Protein AF-A0A6H2GYX1-F1 (afdb_monomer)

Solvent-accessible surface area (backbone atoms only — not comparable to full-atom values): 6080 Å² total; per-residue (Å²): 117,70,67,64,54,52,54,49,53,52,50,51,33,50,52,47,34,51,54,31,48,52,52,46,51,53,51,51,51,53,51,51,52,51,50,45,65,72,70,50,82,71,89,52,99,68,73,73,67,76,79,88,74,49,74,66,54,52,50,51,53,51,53,53,50,50,52,47,52,52,50,31,52,52,27,50,50,51,34,53,50,55,56,55,54,53,62,56,55,58,59,57,56,58,58,56,60,65,58,66,76,73,73,83,130

Secondary structure (DSSP, 8-state):
-HHHHHHHHHHHHHHHHHHHHHHHHHHHHHHHHHHHHHHS---SSS---S----HHHHHHHHHHHHHHHHHHHHHHHHHHHHHHHHHHHHHHHHHHHHHHTTS--

Sequence (105 aa):
MRAAMRRNKRFWSSAYLIGSSSLLFFLILAFIDMWIEYNVPKTGPIGNGSPEVTAMDWMLILSRSLVVIVNFLVSLWLYTKTVREESRDDSGTHLIDSSEDGKSH

Nearest PDB structures (foldseek):
  7rro-assembly1_F4  TM=4.200E-01  e=1.026E+00  Bos taurus
  7rro-assembly1_C5  TM=4.692E-01  e=2.312E+00  Bos taurus
  8to0-assembly1_BM  TM=4.200E-01  e=2.312E+00  Mus musculus

Mean predicted aligned error: 12.6 Å

Radius of gyration: 25.09 Å; Cα contacts (8 Å, |Δi|>4): 31; chains: 1; bounding box: 54×36×73 Å

Structure (mmCIF, N/CA/C/O backbone):
data_AF-A0A6H2GYX1-F1
#
_entry.id   AF-A0A6H2GYX1-F1
#
loop_
_atom_site.group_PDB
_atom_site.id
_atom_site.type_symbol
_atom_site.label_atom_id
_atom_site.label_alt_id
_atom_site.label_comp_id
_atom_site.label_asym_id
_atom_site.label_entity_id
_atom_site.label_seq_id
_atom_site.pdbx_PDB_ins_code
_atom_site.Cartn_x
_atom_site.Cartn_y
_atom_site.Cartn_z
_atom_site.occupancy
_atom_site.B_iso_or_equiv
_atom_site.auth_seq_id
_atom_site.auth_comp_id
_atom_site.auth_asym_id
_atom_site.auth_atom_id
_atom_site.pdbx_PDB_model_num
ATOM 1 N N . MET A 1 1 ? -16.854 -4.140 32.137 1.00 50.09 1 MET A N 1
ATOM 2 C CA . MET A 1 1 ? -16.813 -4.739 30.775 1.00 50.09 1 MET A CA 1
ATOM 3 C C . MET A 1 1 ? -16.504 -3.753 29.635 1.00 50.09 1 MET A C 1
ATOM 5 O O . MET A 1 1 ? -15.753 -4.131 28.745 1.00 50.09 1 MET A O 1
ATOM 9 N N . ARG A 1 2 ? -16.999 -2.500 29.631 1.00 53.81 2 ARG A N 1
ATOM 10 C CA . ARG A 1 2 ? -16.789 -1.544 28.511 1.00 53.81 2 ARG A CA 1
ATOM 11 C C . ARG A 1 2 ? -15.322 -1.126 28.268 1.00 53.81 2 ARG A C 1
ATOM 13 O O . ARG A 1 2 ? -14.919 -0.984 27.119 1.00 53.81 2 ARG A O 1
ATOM 20 N N . ALA A 1 3 ? -14.501 -1.001 29.316 1.00 57.44 3 ALA A N 1
ATOM 21 C CA . ALA A 1 3 ? -13.085 -0.618 29.190 1.00 57.44 3 ALA A CA 1
ATOM 22 C C . ALA A 1 3 ? -12.211 -1.678 28.483 1.00 57.44 3 ALA A C 1
ATOM 24 O O . ALA A 1 3 ? -11.393 -1.332 27.634 1.00 57.44 3 ALA A O 1
ATOM 25 N N . ALA A 1 4 ? -12.431 -2.970 28.761 1.00 58.97 4 ALA A N 1
ATOM 26 C CA . ALA A 1 4 ? -11.709 -4.065 28.102 1.00 58.97 4 ALA A CA 1
ATOM 27 C C . ALA A 1 4 ? -12.034 -4.144 26.599 1.00 58.97 4 ALA A C 1
ATOM 29 O O . ALA A 1 4 ? -11.147 -4.353 25.776 1.00 58.97 4 ALA A O 1
ATOM 30 N N . MET A 1 5 ? -13.295 -3.893 26.231 1.00 59.72 5 MET A N 1
ATOM 31 C CA . MET A 1 5 ? -13.732 -3.881 24.834 1.00 59.72 5 MET A CA 1
ATOM 32 C C . MET A 1 5 ? -13.168 -2.677 24.056 1.00 59.72 5 MET A C 1
ATOM 34 O O . MET A 1 5 ? -12.806 -2.834 22.892 1.00 59.72 5 MET A O 1
ATOM 38 N N . ARG A 1 6 ? -13.018 -1.503 24.695 1.00 61.66 6 ARG A N 1
ATOM 39 C CA . ARG A 1 6 ? -12.360 -0.319 24.100 1.00 61.66 6 ARG A CA 1
ATOM 40 C C . ARG A 1 6 ? -10.861 -0.541 23.863 1.00 61.66 6 ARG A C 1
ATOM 42 O O . ARG A 1 6 ? -10.386 -0.314 22.753 1.00 61.66 6 ARG A O 1
ATOM 49 N N . ARG A 1 7 ? -10.140 -1.091 24.851 1.00 64.31 7 ARG A N 1
ATOM 50 C CA . ARG A 1 7 ? -8.715 -1.456 24.707 1.00 64.31 7 ARG A CA 1
ATOM 51 C C . ARG A 1 7 ? -8.485 -2.465 23.581 1.00 64.31 7 ARG A C 1
ATOM 53 O O . ARG A 1 7 ? -7.554 -2.298 22.799 1.00 64.31 7 ARG A O 1
ATOM 60 N N . ASN A 1 8 ? -9.361 -3.464 23.465 1.00 74.19 8 ASN A N 1
ATOM 61 C CA . ASN A 1 8 ? -9.288 -4.459 22.399 1.00 74.19 8 ASN A CA 1
ATOM 62 C C . ASN A 1 8 ? -9.514 -3.808 21.019 1.00 74.19 8 ASN A C 1
ATOM 64 O O . ASN A 1 8 ? -8.698 -3.982 20.122 1.00 74.19 8 ASN A O 1
ATOM 68 N N . LYS A 1 9 ? -10.551 -2.971 20.857 1.00 74.19 9 LYS A N 1
ATOM 69 C CA . LYS A 1 9 ? -10.825 -2.259 19.590 1.00 74.19 9 LYS A CA 1
ATOM 70 C C . LYS A 1 9 ? -9.654 -1.387 19.118 1.00 74.19 9 LYS A C 1
ATOM 72 O O . LYS A 1 9 ? -9.343 -1.404 17.930 1.00 74.19 9 LYS A O 1
ATOM 77 N N . ARG A 1 10 ? -8.988 -0.669 20.029 1.00 73.44 10 ARG A N 1
ATOM 78 C CA . ARG A 1 10 ? -7.822 0.172 19.704 1.00 73.44 10 ARG A CA 1
ATOM 79 C C . ARG A 1 10 ? -6.597 -0.654 19.321 1.00 73.44 10 ARG A C 1
ATOM 81 O O . ARG A 1 10 ? -5.899 -0.315 18.371 1.00 73.44 10 ARG A O 1
ATOM 88 N N . PHE A 1 11 ? -6.359 -1.756 20.031 1.00 81.88 11 PHE A N 1
ATOM 89 C CA . PHE A 1 11 ? -5.288 -2.686 19.687 1.00 81.88 11 PHE A CA 1
ATOM 90 C C . PHE A 1 11 ? -5.490 -3.251 18.276 1.00 81.88 11 PHE A C 1
ATOM 92 O O . PHE A 1 11 ? -4.591 -3.135 17.450 1.00 81.88 11 PHE A O 1
ATOM 99 N N . TRP A 1 12 ? -6.691 -3.738 17.952 1.00 81.12 12 TRP A N 1
ATOM 100 C CA . TRP A 1 12 ? -7.000 -4.248 16.613 1.00 81.12 12 TRP A CA 1
ATOM 101 C C . TRP A 1 12 ? -6.920 -3.177 15.520 1.00 81.12 12 TRP A C 1
ATOM 103 O O . TRP A 1 12 ? -6.366 -3.464 14.463 1.00 81.12 12 TRP A O 1
ATOM 113 N N . SER A 1 13 ? -7.403 -1.946 15.749 1.00 82.69 13 SER A N 1
ATOM 114 C CA . SER A 1 13 ? -7.297 -0.882 14.735 1.00 82.69 13 SER A CA 1
ATOM 115 C C . SER A 1 13 ? -5.846 -0.456 14.492 1.00 82.69 13 SER A C 1
ATOM 117 O O . SER A 1 13 ? -5.447 -0.284 13.342 1.00 82.69 13 SER A O 1
ATOM 119 N N . SER A 1 14 ? -5.032 -0.370 15.550 1.00 84.38 14 SER A N 1
ATOM 120 C CA . SER A 1 14 ? -3.596 -0.094 15.432 1.00 84.38 14 SER A CA 1
ATOM 121 C C . SER A 1 14 ? -2.833 -1.233 14.748 1.00 84.38 14 SER A C 1
ATOM 123 O O . SER A 1 14 ? -2.045 -0.975 13.845 1.00 84.38 14 SER A O 1
ATOM 125 N N . ALA A 1 15 ? -3.113 -2.491 15.101 1.00 87.00 15 ALA A N 1
ATOM 126 C CA . ALA A 1 15 ? -2.507 -3.659 14.468 1.00 87.00 15 ALA A CA 1
ATOM 127 C C . ALA A 1 15 ? -2.864 -3.734 12.977 1.00 87.00 15 ALA A C 1
ATOM 129 O O . ALA A 1 15 ? -1.999 -4.009 12.148 1.00 87.00 15 ALA A O 1
ATOM 130 N N . TYR A 1 16 ? -4.116 -3.426 12.625 1.00 88.12 16 TYR A N 1
ATOM 131 C CA . TYR A 1 16 ? -4.568 -3.385 11.237 1.00 88.12 16 TYR A CA 1
ATOM 132 C C . TYR A 1 16 ? -3.872 -2.276 10.437 1.00 88.12 16 TYR A C 1
ATOM 134 O O . TYR A 1 16 ? -3.446 -2.518 9.311 1.00 88.12 16 TYR A O 1
ATOM 142 N N . LEU A 1 17 ? -3.694 -1.090 11.034 1.00 88.31 17 LEU A N 1
ATOM 143 C CA . LEU A 1 17 ? -2.954 0.022 10.430 1.00 88.31 17 LEU A CA 1
ATOM 144 C C . LEU A 1 17 ? -1.465 -0.300 10.231 1.00 88.31 17 LEU A C 1
ATOM 146 O O . LEU A 1 17 ? -0.879 0.060 9.214 1.00 88.31 17 LEU A O 1
ATOM 150 N N . ILE A 1 18 ? -0.839 -0.980 11.194 1.00 91.69 18 ILE A N 1
ATOM 151 C CA . ILE A 1 18 ? 0.558 -1.410 11.073 1.00 91.69 18 ILE A CA 1
ATOM 152 C C . ILE A 1 18 ? 0.685 -2.430 9.938 1.00 91.69 18 ILE A C 1
ATOM 154 O O . ILE A 1 18 ? 1.540 -2.268 9.074 1.00 91.69 18 ILE A O 1
ATOM 158 N N . GLY A 1 19 ? -0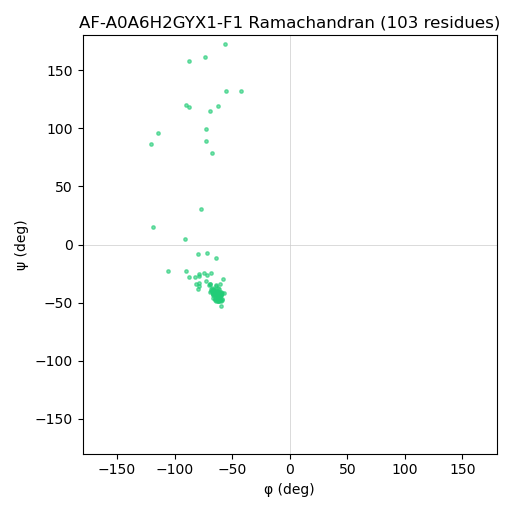.199 -3.431 9.890 1.00 89.62 19 GLY A N 1
ATOM 159 C CA . GLY A 1 19 ? -0.192 -4.445 8.834 1.00 89.62 19 GLY A CA 1
ATOM 160 C C . GLY A 1 19 ? -0.399 -3.859 7.434 1.00 89.62 19 GLY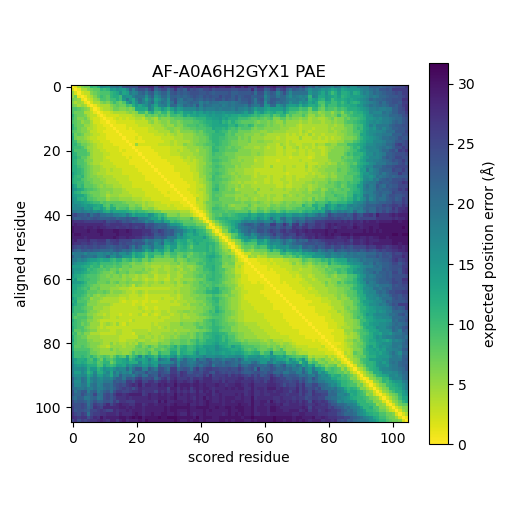 A C 1
ATOM 161 O O . GLY A 1 19 ? 0.334 -4.202 6.505 1.00 89.62 19 GLY A O 1
ATOM 162 N N . SER A 1 20 ? -1.352 -2.938 7.272 1.00 89.69 20 SER A N 1
ATOM 163 C CA . SER A 1 20 ? -1.581 -2.253 5.994 1.00 89.69 20 SER A CA 1
ATOM 164 C C . SER A 1 20 ? -0.419 -1.331 5.606 1.00 89.69 20 SER A C 1
ATOM 166 O O . SER A 1 20 ? -0.051 -1.283 4.434 1.00 89.69 20 SER A O 1
ATOM 168 N N . SER A 1 21 ? 0.204 -0.651 6.573 1.00 88.94 21 SER A N 1
ATOM 169 C CA . SER A 1 21 ? 1.398 0.170 6.351 1.00 88.94 21 SER A CA 1
ATOM 170 C C . SER A 1 21 ? 2.599 -0.676 5.913 1.00 88.94 21 SER A C 1
ATOM 172 O O . SER A 1 21 ? 3.287 -0.327 4.955 1.00 88.94 21 SER A O 1
ATOM 174 N N . SER A 1 22 ? 2.817 -1.840 6.535 1.00 92.56 22 SER A N 1
ATOM 175 C CA . SER A 1 22 ? 3.861 -2.780 6.115 1.00 92.56 22 SER A CA 1
ATOM 176 C C . SER A 1 22 ? 3.637 -3.283 4.688 1.00 92.56 22 SER A C 1
ATOM 178 O O . SER A 1 22 ? 4.579 -3.309 3.900 1.00 92.56 22 SER A O 1
ATOM 180 N N . LEU A 1 23 ? 2.397 -3.630 4.320 1.00 90.75 23 LEU A N 1
ATOM 181 C CA . LEU A 1 23 ? 2.056 -4.014 2.943 1.00 90.75 23 LEU A CA 1
ATOM 182 C C . LEU A 1 23 ? 2.361 -2.894 1.940 1.00 90.75 23 LEU A C 1
ATOM 184 O O . LEU A 1 23 ? 2.924 -3.162 0.880 1.00 90.75 23 LEU A O 1
ATOM 188 N N . LEU A 1 24 ? 2.029 -1.646 2.281 1.00 91.00 24 LEU A N 1
ATOM 189 C CA . LEU A 1 24 ? 2.334 -0.483 1.448 1.00 91.00 24 LEU A CA 1
ATOM 190 C C . LEU A 1 24 ? 3.849 -0.273 1.295 1.00 91.00 24 LEU A C 1
ATOM 192 O O . LEU A 1 24 ? 4.324 0.014 0.199 1.00 91.00 24 LEU A O 1
ATOM 196 N N . PHE A 1 25 ? 4.615 -0.459 2.370 1.00 91.94 25 PHE A N 1
ATOM 197 C CA . PHE A 1 25 ? 6.073 -0.367 2.340 1.00 91.94 25 PHE A CA 1
ATOM 198 C C . PHE A 1 25 ? 6.699 -1.410 1.402 1.00 91.94 25 PHE A C 1
ATOM 200 O O . PHE A 1 25 ? 7.499 -1.054 0.539 1.00 91.94 25 PHE A O 1
ATOM 207 N N . PHE A 1 26 ? 6.294 -2.681 1.507 1.00 91.69 26 PHE A N 1
ATOM 208 C CA . PHE A 1 26 ? 6.777 -3.729 0.600 1.00 91.69 26 PHE A CA 1
ATOM 209 C C . PHE A 1 26 ? 6.361 -3.487 -0.853 1.00 91.69 26 PHE A C 1
ATOM 211 O O . PHE A 1 26 ? 7.148 -3.749 -1.760 1.00 91.69 26 PHE A O 1
ATOM 218 N N . LEU A 1 27 ? 5.160 -2.945 -1.080 1.00 90.50 27 LEU A N 1
ATOM 219 C CA . LEU A 1 27 ? 4.724 -2.539 -2.413 1.00 90.50 27 LEU A CA 1
ATOM 220 C C . LEU A 1 27 ? 5.673 -1.485 -3.006 1.00 90.50 27 LEU A C 1
ATOM 222 O O . LEU A 1 27 ? 6.109 -1.634 -4.143 1.00 90.50 27 LEU A O 1
ATOM 226 N N . ILE A 1 28 ? 6.033 -0.453 -2.235 1.00 90.44 28 ILE A N 1
ATOM 227 C CA . ILE A 1 28 ? 6.970 0.591 -2.680 1.00 90.44 28 ILE A CA 1
ATOM 228 C C . ILE A 1 28 ? 8.344 -0.004 -3.003 1.00 90.44 28 ILE A C 1
ATOM 230 O O . ILE A 1 28 ? 8.915 0.331 -4.038 1.00 90.44 28 ILE A O 1
ATOM 234 N N . LEU A 1 29 ? 8.862 -0.909 -2.165 1.00 90.75 29 LEU A N 1
ATOM 235 C CA . LEU A 1 29 ? 10.132 -1.586 -2.440 1.00 90.75 29 LEU A CA 1
ATOM 236 C C . LEU A 1 29 ? 10.093 -2.373 -3.755 1.00 90.75 29 LEU A C 1
ATOM 238 O O . LEU A 1 29 ? 11.030 -2.269 -4.539 1.00 90.75 29 LEU A O 1
ATOM 242 N N . ALA A 1 30 ? 9.002 -3.093 -4.030 1.00 87.12 30 ALA A N 1
ATOM 243 C CA . ALA A 1 30 ? 8.831 -3.808 -5.294 1.00 87.12 30 ALA A CA 1
ATOM 244 C C . ALA A 1 30 ? 8.801 -2.855 -6.504 1.00 87.12 30 ALA A C 1
ATOM 246 O O . ALA A 1 30 ? 9.377 -3.162 -7.545 1.00 87.12 30 ALA A O 1
ATOM 247 N N . PHE A 1 31 ? 8.184 -1.675 -6.372 1.00 87.06 31 PHE A N 1
ATOM 248 C CA . PHE A 1 31 ? 8.224 -0.649 -7.420 1.00 87.06 31 PHE A CA 1
ATOM 249 C C . PHE A 1 31 ? 9.622 -0.072 -7.632 1.00 87.06 31 PHE A C 1
ATOM 251 O O . PHE A 1 31 ? 9.988 0.188 -8.774 1.00 87.06 31 PHE A O 1
ATOM 258 N N . ILE A 1 32 ? 10.391 0.139 -6.561 1.00 87.12 32 ILE A N 1
ATOM 259 C CA . ILE A 1 32 ? 11.775 0.619 -6.654 1.00 87.12 32 ILE A CA 1
ATOM 260 C C . ILE A 1 32 ? 12.642 -0.424 -7.359 1.00 87.12 32 ILE A C 1
ATOM 262 O O . ILE A 1 32 ? 13.381 -0.065 -8.269 1.00 87.12 32 ILE A O 1
ATOM 266 N N . ASP A 1 33 ? 12.521 -1.696 -6.980 1.00 85.56 33 ASP A N 1
ATOM 267 C CA . ASP A 1 33 ? 13.270 -2.798 -7.591 1.00 85.56 33 ASP A CA 1
ATOM 268 C C . ASP A 1 33 ? 12.952 -2.924 -9.088 1.00 85.56 33 ASP A C 1
ATOM 270 O O . ASP A 1 33 ? 13.852 -2.896 -9.928 1.00 85.56 33 ASP A O 1
ATOM 274 N N . MET A 1 34 ? 11.660 -2.895 -9.439 1.00 82.94 34 MET A N 1
ATOM 275 C CA . MET A 1 34 ? 11.215 -2.851 -10.832 1.00 82.94 34 MET A CA 1
ATOM 276 C C . MET A 1 34 ? 11.775 -1.617 -11.555 1.00 82.94 34 MET A C 1
ATOM 278 O O . MET A 1 34 ? 12.327 -1.728 -12.644 1.00 82.94 34 MET A O 1
ATOM 282 N N . TRP A 1 35 ? 11.682 -0.426 -10.963 1.00 83.06 35 TRP A N 1
ATOM 283 C CA . TRP A 1 35 ? 12.185 0.799 -11.586 1.00 83.06 35 TRP A CA 1
ATOM 284 C C . TRP A 1 35 ? 13.695 0.742 -11.844 1.00 83.06 35 TRP A C 1
ATOM 286 O O . TRP A 1 35 ? 14.140 1.158 -12.915 1.00 83.06 35 TRP A O 1
ATOM 296 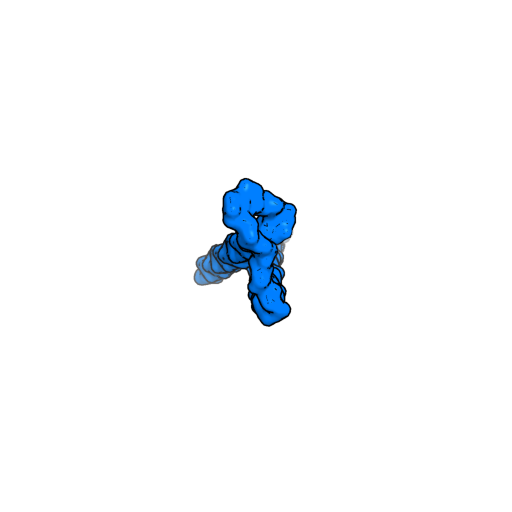N N . ILE A 1 36 ? 14.470 0.200 -10.900 1.00 82.50 36 ILE A N 1
ATOM 297 C CA . ILE A 1 36 ? 15.909 -0.032 -11.053 1.00 82.50 36 ILE A CA 1
ATOM 298 C C . ILE A 1 36 ? 16.157 -0.987 -12.217 1.00 82.50 36 ILE A C 1
ATOM 300 O O . ILE A 1 36 ? 16.974 -0.684 -13.081 1.00 82.50 36 ILE A O 1
ATOM 304 N N . GLU A 1 37 ? 15.429 -2.100 -12.282 1.00 78.38 37 GLU A N 1
ATOM 305 C CA . GLU A 1 37 ? 15.590 -3.087 -13.347 1.00 78.38 37 GLU A CA 1
ATOM 306 C C . GLU A 1 37 ? 15.317 -2.517 -14.751 1.00 78.38 37 GLU A C 1
ATOM 308 O O . GLU A 1 37 ? 15.985 -2.905 -15.710 1.00 78.38 37 GLU A O 1
ATOM 313 N N . TYR A 1 38 ? 14.383 -1.570 -14.863 1.00 71.88 38 TYR A N 1
ATOM 314 C CA . TYR A 1 38 ? 14.034 -0.908 -16.121 1.00 71.88 38 TYR A CA 1
ATOM 315 C C . TYR A 1 38 ? 14.965 0.238 -16.527 1.00 71.88 38 TYR A C 1
ATOM 317 O O . TYR A 1 38 ? 15.157 0.471 -17.720 1.00 71.88 38 TYR A O 1
ATOM 325 N N . ASN A 1 39 ? 15.499 0.992 -15.563 1.00 74.94 39 ASN A N 1
ATOM 326 C CA . ASN A 1 39 ? 16.226 2.236 -15.843 1.00 74.94 39 ASN A CA 1
ATOM 327 C C . ASN A 1 39 ? 17.742 2.110 -15.680 1.00 74.94 39 ASN A C 1
ATOM 329 O O . ASN A 1 39 ? 18.479 2.914 -16.251 1.00 74.94 39 ASN A O 1
ATOM 333 N N . VAL A 1 40 ? 18.230 1.136 -14.908 1.00 72.75 40 VAL A N 1
ATOM 334 C CA . VAL A 1 40 ? 19.667 0.933 -14.715 1.00 72.75 40 VAL A CA 1
ATOM 335 C C . VAL A 1 40 ? 20.199 0.024 -15.825 1.00 72.75 40 VAL A C 1
ATOM 337 O O . VAL A 1 40 ? 19.784 -1.133 -15.922 1.00 72.75 40 VAL A O 1
ATOM 340 N N . PRO A 1 41 ? 21.142 0.502 -16.660 1.00 65.19 41 PRO A N 1
ATOM 341 C CA . PRO A 1 41 ? 21.741 -0.324 -17.697 1.00 65.19 41 PRO A CA 1
ATOM 342 C C . PRO A 1 41 ? 22.476 -1.498 -17.049 1.00 65.19 41 PRO A C 1
ATOM 344 O O . PRO A 1 41 ? 23.422 -1.304 -16.281 1.00 65.19 41 PRO A O 1
ATOM 347 N N . LYS A 1 42 ? 22.064 -2.729 -17.360 1.00 67.50 42 LYS A N 1
ATOM 348 C CA . LYS A 1 42 ? 22.760 -3.932 -16.893 1.00 67.50 42 LYS A CA 1
ATOM 349 C C . LYS A 1 42 ? 24.071 -4.065 -17.674 1.00 67.50 42 LYS A C 1
ATOM 351 O O . LYS A 1 42 ? 24.085 -4.538 -18.804 1.00 67.50 42 LYS A O 1
ATOM 356 N N . THR A 1 43 ? 25.187 -3.645 -17.083 1.00 58.69 43 THR A N 1
ATOM 357 C CA . THR A 1 43 ? 26.540 -3.687 -17.678 1.00 58.69 43 THR A CA 1
ATOM 358 C C . THR A 1 43 ? 27.185 -5.087 -17.652 1.00 58.69 43 THR A C 1
ATOM 360 O O . THR A 1 43 ? 28.404 -5.219 -17.567 1.00 58.69 43 THR A O 1
ATOM 363 N N . GLY A 1 44 ? 26.381 -6.154 -17.718 1.00 58.62 44 GLY A N 1
ATOM 364 C CA . GLY A 1 44 ? 26.860 -7.540 -17.713 1.00 58.62 44 GLY A CA 1
ATOM 365 C C . GLY A 1 44 ? 27.212 -8.0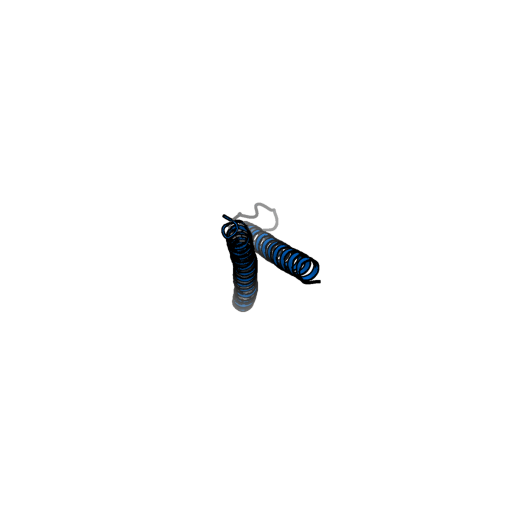75 -19.114 1.00 58.62 44 GLY A C 1
ATOM 366 O O . GLY A 1 44 ? 26.673 -7.587 -20.104 1.00 58.62 44 GLY A O 1
ATOM 367 N N . PRO A 1 45 ? 28.063 -9.121 -19.223 1.00 58.12 45 PRO A N 1
ATOM 368 C CA . PRO A 1 45 ? 28.470 -9.741 -20.498 1.00 58.12 45 PRO A CA 1
ATOM 369 C C . PRO A 1 45 ? 27.321 -10.411 -21.273 1.00 58.12 45 PRO A C 1
ATOM 371 O O . PRO A 1 45 ? 27.480 -10.759 -22.439 1.00 58.12 45 PRO A O 1
ATOM 374 N N . ILE A 1 46 ? 26.161 -10.581 -20.636 1.00 56.16 46 ILE A N 1
ATOM 375 C CA . ILE A 1 46 ? 24.920 -11.047 -21.249 1.00 56.16 46 ILE A CA 1
ATOM 376 C C . ILE A 1 46 ? 23.951 -9.870 -21.171 1.00 56.16 46 ILE A C 1
ATOM 378 O O . ILE A 1 46 ? 23.327 -9.629 -20.137 1.00 56.16 46 ILE A O 1
ATOM 382 N N . GLY A 1 47 ? 23.873 -9.106 -22.258 1.00 54.41 47 GLY A N 1
ATOM 383 C CA . GLY A 1 47 ? 22.847 -8.092 -22.457 1.00 54.41 47 GLY A CA 1
ATOM 384 C C . GLY A 1 47 ? 21.485 -8.758 -22.610 1.00 54.41 47 GLY A C 1
ATOM 385 O O . GLY A 1 47 ? 20.992 -8.909 -23.722 1.00 54.41 47 GLY A O 1
ATOM 386 N N . ASN A 1 48 ? 20.879 -9.174 -21.500 1.00 57.94 48 ASN A N 1
ATOM 387 C CA . ASN A 1 48 ? 19.441 -9.386 -21.477 1.00 57.94 48 ASN A CA 1
ATOM 388 C C . ASN A 1 48 ? 18.807 -8.000 -21.578 1.00 57.94 48 ASN A C 1
ATOM 390 O O . ASN A 1 48 ? 19.014 -7.158 -20.702 1.00 57.94 48 ASN A O 1
ATOM 394 N N . GLY A 1 49 ? 18.100 -7.752 -22.681 1.00 59.06 49 GLY A N 1
ATOM 395 C CA . GLY A 1 49 ? 17.322 -6.534 -22.877 1.00 59.06 49 GLY A CA 1
ATOM 396 C C . GLY A 1 49 ? 16.305 -6.315 -21.755 1.00 59.06 49 GLY A C 1
ATOM 397 O O . GLY A 1 49 ? 16.116 -7.172 -20.889 1.00 59.06 49 GLY A O 1
ATOM 398 N N . SER A 1 50 ? 15.666 -5.141 -21.777 1.00 58.34 50 SER A N 1
ATOM 399 C CA . SER A 1 50 ? 14.586 -4.785 -20.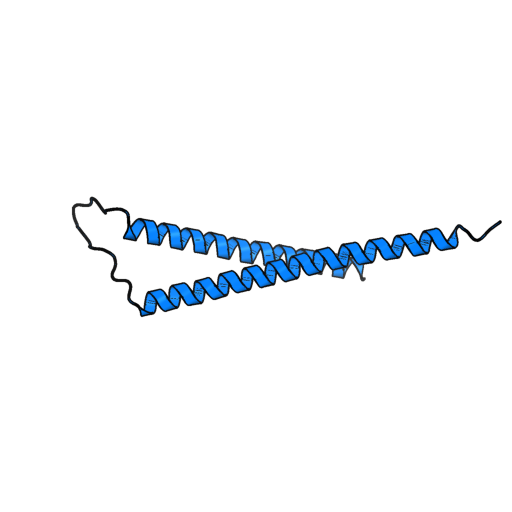848 1.00 58.34 50 SER A CA 1
ATOM 400 C C . SER A 1 50 ? 13.633 -5.972 -20.654 1.00 58.34 50 SER A C 1
ATOM 402 O O . SER A 1 50 ? 13.233 -6.563 -21.661 1.00 58.34 50 SER A O 1
ATOM 404 N N . PRO A 1 51 ? 13.269 -6.339 -19.411 1.00 64.69 51 PRO A N 1
ATOM 405 C CA . PRO A 1 51 ? 12.345 -7.443 -19.184 1.00 64.69 51 PRO A CA 1
ATOM 406 C C . PRO A 1 51 ? 11.045 -7.204 -19.962 1.00 64.69 51 PRO A C 1
ATOM 408 O O . PRO A 1 51 ? 10.490 -6.104 -19.936 1.00 64.69 51 PRO A O 1
ATOM 411 N N . GLU A 1 52 ? 10.575 -8.223 -20.683 1.00 69.44 52 GLU A N 1
ATOM 412 C CA . GLU A 1 52 ? 9.294 -8.172 -21.388 1.00 69.44 52 GLU A CA 1
ATOM 413 C C . GLU A 1 52 ? 8.161 -8.259 -20.360 1.00 69.44 52 GLU A C 1
ATOM 415 O O . GLU A 1 52 ? 7.699 -9.341 -20.011 1.00 69.44 52 GLU A O 1
ATOM 420 N N . VAL A 1 53 ? 7.721 -7.116 -19.835 1.00 72.81 53 VAL A N 1
ATOM 421 C CA . VAL A 1 53 ? 6.494 -7.055 -19.030 1.00 72.81 53 VAL A CA 1
ATOM 422 C C . VAL A 1 53 ? 5.332 -6.779 -19.962 1.00 72.81 53 VAL A C 1
ATOM 424 O O . VAL A 1 53 ? 5.285 -5.765 -20.663 1.00 72.81 53 VAL A O 1
ATOM 427 N N . THR A 1 54 ? 4.381 -7.705 -19.980 1.00 80.62 54 THR A N 1
ATOM 428 C CA . THR A 1 54 ? 3.213 -7.596 -20.846 1.00 80.62 54 THR A CA 1
ATOM 429 C C . THR A 1 54 ? 2.240 -6.539 -20.320 1.00 80.62 54 THR A C 1
ATOM 431 O O . THR A 1 54 ? 2.236 -6.180 -19.140 1.00 80.62 54 THR A O 1
ATOM 434 N N . ALA A 1 55 ? 1.340 -6.049 -21.177 1.00 80.62 55 ALA A N 1
ATOM 435 C CA . ALA A 1 55 ? 0.263 -5.150 -20.746 1.00 80.62 55 ALA A CA 1
ATOM 436 C C . ALA A 1 55 ? -0.628 -5.778 -19.650 1.00 80.62 55 ALA A C 1
ATOM 438 O O . ALA A 1 55 ? -1.154 -5.068 -18.792 1.00 80.62 55 ALA A O 1
ATOM 439 N N . MET A 1 56 ? -0.765 -7.110 -19.657 1.00 81.75 56 MET A N 1
ATOM 440 C CA . MET A 1 56 ? -1.498 -7.858 -18.635 1.00 81.75 56 MET A CA 1
ATOM 441 C C . MET A 1 56 ? -0.799 -7.780 -17.272 1.00 81.75 56 MET A C 1
ATOM 443 O O . MET A 1 56 ? -1.454 -7.545 -16.257 1.00 81.75 56 MET A O 1
ATOM 447 N N . ASP A 1 57 ? 0.527 -7.907 -17.243 1.00 82.06 57 ASP A N 1
ATOM 448 C CA . ASP A 1 57 ? 1.313 -7.799 -16.011 1.00 82.06 57 ASP A CA 1
ATOM 449 C C . ASP A 1 57 ? 1.206 -6.396 -15.408 1.00 82.06 57 ASP A C 1
ATOM 451 O O . ASP A 1 57 ? 0.988 -6.251 -14.205 1.00 82.06 57 ASP A O 1
ATOM 455 N N . TRP A 1 58 ? 1.233 -5.357 -16.247 1.00 81.31 58 TRP A N 1
ATOM 456 C CA . TRP A 1 58 ? 0.983 -3.981 -15.814 1.00 81.31 58 TRP A CA 1
ATOM 457 C C . TRP A 1 58 ? -0.410 -3.792 -15.208 1.00 81.31 58 TRP A C 1
ATOM 459 O O . TRP A 1 58 ? -0.543 -3.155 -14.160 1.00 81.31 58 TRP A O 1
ATOM 469 N N . MET A 1 59 ? -1.453 -4.373 -15.811 1.00 84.38 59 MET A N 1
ATOM 470 C CA . MET A 1 59 ? -2.809 -4.339 -15.248 1.00 84.38 59 MET A CA 1
ATOM 471 C C . MET A 1 59 ? -2.891 -5.058 -13.895 1.00 84.38 59 MET A C 1
ATOM 473 O O . MET A 1 59 ? -3.544 -4.572 -12.96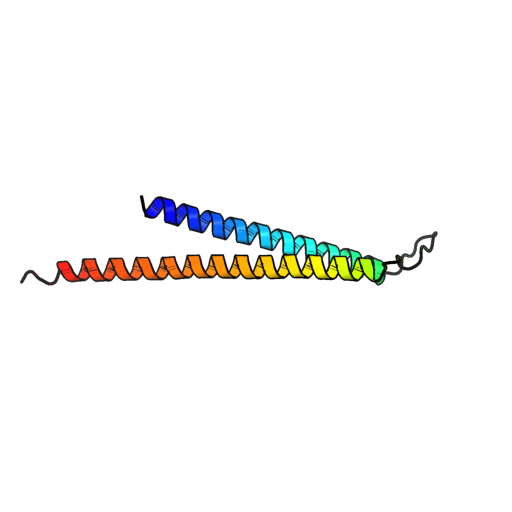4 1.00 84.38 59 MET A O 1
ATOM 477 N N . LEU A 1 60 ? -2.211 -6.196 -13.747 1.00 86.75 60 LEU A N 1
ATOM 478 C CA . LEU A 1 60 ? -2.154 -6.937 -12.486 1.00 86.75 60 LEU A CA 1
ATOM 479 C C . LEU A 1 60 ? -1.396 -6.164 -11.401 1.00 86.75 60 LEU A C 1
ATOM 481 O O . LEU A 1 60 ? -1.859 -6.096 -10.263 1.00 86.75 60 LEU A O 1
ATOM 485 N N . ILE A 1 61 ? -0.268 -5.542 -11.744 1.00 86.88 61 ILE A N 1
ATOM 486 C CA . ILE A 1 61 ? 0.506 -4.700 -10.824 1.00 86.88 61 ILE A CA 1
ATOM 487 C C . ILE A 1 61 ? -0.338 -3.506 -10.371 1.00 86.88 61 ILE A C 1
ATOM 489 O O . ILE A 1 61 ? -0.459 -3.266 -9.168 1.00 86.88 61 ILE A O 1
ATOM 493 N N . LEU A 1 62 ? -0.984 -2.795 -11.299 1.00 87.38 62 LEU A N 1
ATOM 494 C CA . LEU A 1 62 ? -1.821 -1.635 -10.981 1.00 87.38 62 LEU A CA 1
ATOM 495 C C . LEU A 1 62 ? -3.019 -2.005 -10.105 1.00 87.38 62 LEU A C 1
ATOM 497 O O . LEU A 1 62 ? -3.266 -1.348 -9.094 1.00 87.38 62 LEU A O 1
ATOM 501 N N . SER A 1 63 ? -3.745 -3.070 -10.449 1.00 89.94 63 SER A N 1
ATOM 502 C CA . SER A 1 63 ? -4.915 -3.508 -9.679 1.00 89.94 63 SER A CA 1
ATOM 503 C C . SER A 1 63 ? -4.543 -3.940 -8.257 1.00 89.94 63 SER A C 1
ATOM 505 O O . SER A 1 63 ? -5.185 -3.505 -7.300 1.00 89.94 63 SER A O 1
ATOM 507 N N . ARG A 1 64 ? -3.461 -4.714 -8.086 1.00 89.00 64 ARG A N 1
ATOM 508 C CA . ARG A 1 64 ? -2.939 -5.095 -6.761 1.00 89.00 64 ARG A CA 1
ATOM 509 C C . ARG A 1 64 ? -2.508 -3.875 -5.952 1.00 89.00 64 ARG A C 1
ATOM 511 O O . ARG A 1 64 ? -2.850 -3.771 -4.776 1.00 89.00 64 ARG A O 1
ATOM 518 N N . SER A 1 65 ? -1.818 -2.932 -6.589 1.00 88.56 65 SER A N 1
ATOM 519 C CA . SER A 1 65 ? -1.380 -1.684 -5.953 1.00 88.56 65 SER A CA 1
ATOM 520 C C . SER A 1 65 ? -2.566 -0.862 -5.457 1.00 88.56 65 SER A C 1
ATOM 522 O O . SER A 1 65 ? -2.566 -0.387 -4.323 1.00 88.56 65 SER A O 1
ATOM 524 N N . LEU A 1 66 ? -3.616 -0.753 -6.273 1.00 92.81 66 LEU A N 1
ATOM 525 C CA . LEU A 1 66 ? -4.824 -0.012 -5.930 1.00 92.81 66 LEU A CA 1
ATOM 526 C C . LEU A 1 66 ? -5.547 -0.637 -4.731 1.00 92.81 66 LEU A C 1
ATOM 528 O O . LEU A 1 66 ? -5.952 0.084 -3.823 1.00 92.81 66 LEU A O 1
ATOM 532 N N . VAL A 1 67 ? -5.637 -1.969 -4.671 1.00 92.50 67 VAL A N 1
ATOM 533 C CA . VAL A 1 67 ? -6.200 -2.683 -3.512 1.00 92.50 67 VAL A CA 1
ATOM 534 C C . VAL A 1 67 ? -5.403 -2.396 -2.238 1.00 92.50 67 VAL A C 1
ATOM 536 O O . VAL A 1 67 ? -6.003 -2.111 -1.202 1.00 92.50 67 VAL A O 1
ATOM 539 N N . VAL A 1 68 ? -4.068 -2.422 -2.299 1.00 90.44 68 VAL A N 1
ATOM 540 C CA . VAL A 1 68 ? -3.209 -2.123 -1.139 1.00 90.44 68 VAL A CA 1
ATOM 541 C C . VAL A 1 68 ? -3.398 -0.679 -0.666 1.00 90.44 68 VAL A C 1
ATOM 543 O O . VAL A 1 68 ? -3.544 -0.447 0.535 1.00 90.44 68 VAL A O 1
ATOM 546 N N . ILE A 1 69 ? -3.472 0.284 -1.590 1.00 91.62 69 ILE A N 1
ATOM 547 C CA . ILE A 1 69 ? -3.698 1.702 -1.269 1.00 91.62 69 ILE A CA 1
ATOM 548 C C . ILE A 1 69 ? -5.072 1.902 -0.623 1.00 91.62 69 ILE A C 1
ATOM 550 O O . ILE A 1 69 ? -5.174 2.533 0.429 1.00 91.62 69 ILE A O 1
ATOM 554 N N . VAL A 1 70 ? -6.133 1.342 -1.212 1.00 92.81 70 VAL A N 1
ATOM 555 C CA . VAL A 1 70 ? -7.490 1.433 -0.652 1.00 92.81 70 VAL A CA 1
ATOM 556 C C . VAL A 1 70 ? -7.543 0.786 0.730 1.00 92.81 70 VAL A C 1
ATOM 558 O O . VAL A 1 70 ? -8.100 1.372 1.657 1.00 92.81 70 VAL A O 1
ATOM 561 N N . ASN A 1 71 ? -6.916 -0.379 0.908 1.00 91.75 71 ASN A N 1
ATOM 562 C CA . ASN A 1 71 ? -6.842 -1.047 2.204 1.00 91.75 71 ASN A CA 1
ATOM 563 C C . ASN A 1 71 ? -6.143 -0.176 3.261 1.00 91.75 71 ASN A C 1
ATOM 565 O O . ASN A 1 71 ? -6.629 -0.045 4.387 1.00 91.75 71 ASN A O 1
ATOM 569 N N . PHE A 1 72 ? -5.038 0.477 2.893 1.00 90.31 72 PHE A N 1
ATOM 570 C CA . PHE A 1 72 ? -4.357 1.426 3.768 1.00 90.31 72 PHE A CA 1
ATOM 571 C C . PHE A 1 72 ? -5.260 2.611 4.139 1.00 90.31 72 PHE A C 1
ATOM 573 O O . PHE A 1 72 ? -5.409 2.912 5.324 1.00 90.31 72 PHE A O 1
ATOM 580 N N . LEU A 1 73 ? -5.948 3.229 3.175 1.00 91.81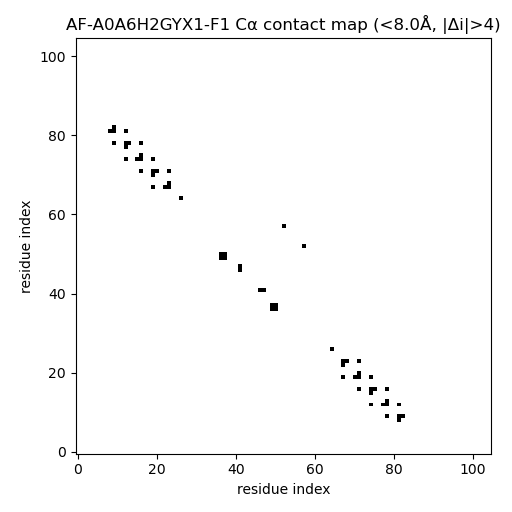 73 LEU A N 1
ATOM 581 C CA . LEU A 1 73 ? -6.874 4.337 3.441 1.00 91.81 73 LEU A CA 1
ATOM 582 C C . LEU A 1 73 ? -8.016 3.932 4.382 1.00 91.81 73 LEU A C 1
ATOM 584 O O . LEU A 1 73 ? -8.326 4.663 5.323 1.00 91.81 73 LEU A O 1
ATOM 588 N N . VAL A 1 74 ? -8.605 2.751 4.180 1.00 91.25 74 VAL A N 1
ATOM 589 C CA . VAL A 1 74 ? -9.650 2.214 5.066 1.00 91.25 74 VAL A CA 1
ATOM 590 C C . VAL A 1 74 ? -9.100 1.978 6.472 1.00 91.25 74 VAL A C 1
ATOM 592 O O . VAL A 1 74 ? -9.740 2.360 7.451 1.00 91.25 74 VAL A O 1
ATOM 595 N N . SER A 1 75 ? -7.899 1.405 6.595 1.00 88.06 75 SER A N 1
ATOM 596 C CA . SER A 1 75 ? -7.258 1.186 7.897 1.00 88.06 75 SER A CA 1
ATOM 597 C C . SER A 1 75 ? -6.972 2.495 8.640 1.00 88.06 75 SER A C 1
ATOM 599 O O . SER A 1 75 ? -7.237 2.598 9.838 1.00 88.06 75 SER A O 1
ATOM 601 N N . LEU A 1 76 ? -6.516 3.525 7.921 1.00 89.31 76 LEU A N 1
ATOM 602 C CA . LEU A 1 76 ? -6.236 4.848 8.466 1.00 89.31 76 LEU A CA 1
ATOM 603 C C . LEU A 1 76 ? -7.523 5.538 8.922 1.00 89.31 76 LEU A C 1
ATOM 605 O O . LEU A 1 76 ? -7.564 6.133 10.003 1.00 89.31 76 LEU A O 1
ATOM 609 N N . TRP A 1 77 ? -8.584 5.423 8.124 1.00 90.12 77 TRP A N 1
ATOM 610 C CA . TRP A 1 77 ? -9.902 5.948 8.461 1.00 90.12 77 TRP A CA 1
ATOM 611 C C . TRP A 1 77 ? -10.495 5.262 9.699 1.00 90.12 77 TRP A C 1
ATOM 613 O O . TRP A 1 77 ? -10.992 5.934 10.602 1.00 90.12 77 TRP A O 1
ATOM 623 N N . LEU A 1 78 ? -10.388 3.933 9.796 1.00 87.06 78 LEU A N 1
ATOM 624 C CA . LEU A 1 78 ? -10.832 3.185 10.975 1.00 87.06 78 LEU A CA 1
ATOM 625 C C . LEU A 1 78 ? -10.048 3.593 12.222 1.00 87.06 78 LEU A C 1
ATOM 627 O O . LEU A 1 78 ? -10.659 3.851 13.257 1.00 87.06 78 LEU A O 1
ATOM 631 N N . TYR A 1 79 ? -8.721 3.708 12.113 1.00 85.06 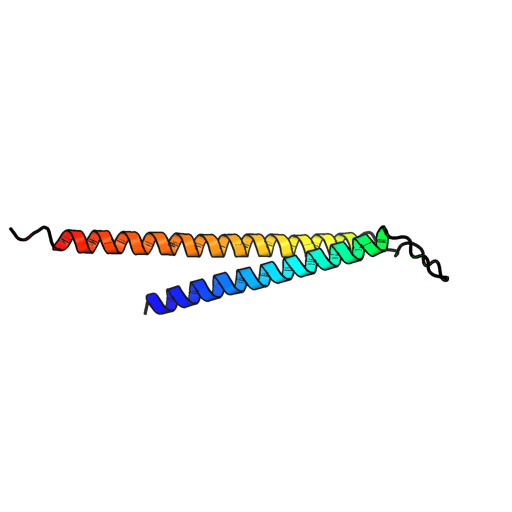79 TYR A N 1
ATOM 632 C CA . TYR A 1 79 ? -7.864 4.140 13.212 1.00 85.06 79 TYR A CA 1
ATOM 633 C C . TYR A 1 79 ? -8.237 5.544 13.706 1.00 85.06 79 TYR A C 1
ATOM 635 O O . TYR A 1 79 ? -8.536 5.719 14.889 1.00 85.06 79 TYR A O 1
ATOM 643 N N . THR A 1 80 ? -8.312 6.530 12.805 1.00 84.75 80 THR A N 1
ATOM 644 C CA . THR A 1 80 ? -8.692 7.912 13.154 1.00 84.75 80 THR A CA 1
ATOM 645 C C . THR A 1 80 ? -10.096 7.999 13.743 1.00 84.75 80 THR A C 1
ATOM 647 O O . THR A 1 80 ? -10.302 8.737 14.707 1.00 84.75 80 THR A O 1
ATOM 650 N N . LYS A 1 81 ? -11.052 7.209 13.238 1.00 84.56 81 LYS A N 1
ATOM 651 C CA . LYS A 1 81 ? -12.390 7.113 13.828 1.00 84.56 81 LYS A CA 1
ATOM 652 C C . LYS A 1 81 ? -12.340 6.559 15.254 1.00 84.56 81 LYS A C 1
ATOM 654 O O . LYS A 1 81 ? -12.907 7.187 16.144 1.00 84.56 81 LYS A O 1
ATOM 659 N N . THR A 1 82 ? -11.628 5.452 15.496 1.00 81.94 82 THR A N 1
ATOM 660 C CA . THR A 1 82 ? -11.476 4.903 16.858 1.00 81.94 82 THR A CA 1
ATOM 661 C C . THR A 1 82 ? -10.824 5.894 17.820 1.00 81.94 82 THR A C 1
ATOM 663 O O . THR A 1 82 ? -11.288 6.029 18.947 1.00 81.94 82 THR A O 1
ATOM 666 N N . VAL A 1 83 ? -9.805 6.635 17.374 1.00 79.06 83 VAL A N 1
ATOM 667 C CA . VAL A 1 83 ? -9.141 7.667 18.190 1.00 79.06 83 VAL A CA 1
ATOM 668 C C . VAL A 1 83 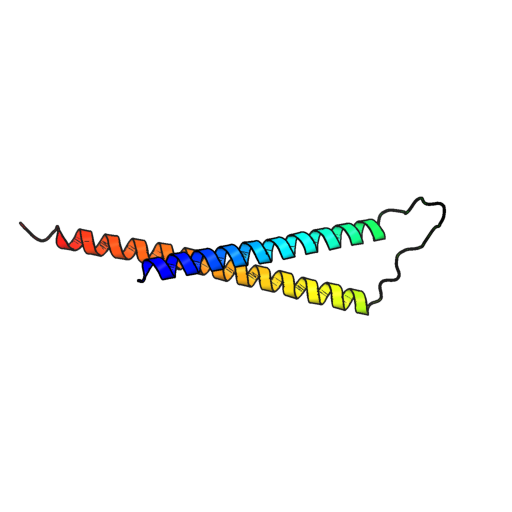? -10.095 8.828 18.511 1.00 79.06 83 VAL A C 1
ATOM 670 O O . VAL A 1 83 ? -10.098 9.335 19.630 1.00 79.06 83 VAL A O 1
ATOM 673 N N . ARG A 1 84 ? -10.939 9.238 17.554 1.00 76.75 84 ARG A N 1
ATOM 674 C CA . ARG A 1 84 ? -11.907 10.337 17.729 1.00 76.75 84 ARG A CA 1
ATOM 675 C C . ARG A 1 84 ? -13.089 9.973 18.631 1.00 76.75 84 ARG A C 1
ATOM 677 O O . ARG A 1 84 ? -13.642 10.849 19.287 1.00 76.75 84 ARG A O 1
ATOM 684 N N . GLU A 1 85 ? -13.511 8.713 18.642 1.00 76.00 85 GLU A N 1
ATOM 685 C CA . GLU A 1 85 ? -14.555 8.237 19.559 1.00 76.00 85 GLU A CA 1
ATOM 686 C C . GLU A 1 85 ? -14.054 8.204 21.014 1.00 76.00 85 GLU A C 1
ATOM 688 O O . GLU A 1 85 ? -14.806 8.536 21.925 1.00 76.00 85 GLU A O 1
ATOM 693 N N . GLU A 1 86 ? -12.773 7.896 21.238 1.00 63.84 86 GLU A N 1
ATOM 694 C CA . GLU A 1 86 ? -12.176 7.826 22.581 1.00 63.84 86 GLU A CA 1
ATOM 695 C C . GLU A 1 86 ? -12.076 9.210 23.252 1.00 63.84 86 GLU A C 1
ATOM 697 O O . GLU A 1 86 ? -12.423 9.352 24.423 1.00 63.84 86 GLU A O 1
ATOM 702 N N . SER A 1 87 ? -11.719 10.261 22.505 1.00 61.59 87 SER A N 1
ATOM 703 C CA . SER A 1 87 ? -11.653 11.633 23.042 1.00 61.59 87 SER A CA 1
ATOM 704 C C . SER A 1 87 ? -13.018 12.233 23.398 1.00 61.59 87 SER A C 1
ATOM 706 O O . SER A 1 87 ? -13.110 13.130 24.241 1.00 61.59 87 SER A O 1
ATOM 708 N N . ARG A 1 88 ? -14.094 11.742 22.772 1.00 59.41 88 ARG A N 1
ATOM 709 C CA . ARG A 1 88 ? -15.464 12.214 23.008 1.00 59.41 88 ARG A CA 1
ATOM 710 C C . ARG A 1 88 ? -16.108 11.574 24.245 1.00 59.41 88 ARG A C 1
ATOM 712 O O . ARG A 1 88 ? -16.949 12.206 24.875 1.00 59.41 88 ARG A O 1
ATOM 719 N N . ASP A 1 89 ? -15.699 10.359 24.605 1.00 57.81 89 ASP A N 1
ATOM 720 C CA . ASP A 1 89 ? -16.190 9.655 25.798 1.00 57.81 89 ASP A CA 1
ATOM 721 C C . ASP A 1 89 ? -15.530 10.164 27.100 1.00 57.81 89 ASP A C 1
ATOM 723 O O . ASP A 1 89 ? -16.199 10.260 28.131 1.00 57.81 89 ASP A O 1
ATOM 727 N N . ASP A 1 90 ? -14.242 10.531 27.074 1.00 55.06 90 ASP A N 1
ATOM 728 C CA . ASP A 1 90 ? -13.542 11.056 28.266 1.00 55.06 90 ASP A CA 1
ATOM 729 C C . ASP A 1 90 ? -14.049 12.448 28.680 1.00 55.06 90 ASP A C 1
ATOM 731 O O . ASP A 1 90 ? -14.168 12.759 29.865 1.00 55.06 90 ASP A O 1
ATOM 735 N N . SER A 1 91 ? -14.441 13.274 27.708 1.00 52.41 91 SER A N 1
ATOM 736 C CA . SER A 1 91 ? -14.953 14.628 27.953 1.00 52.41 91 SER A CA 1
ATOM 737 C C . SER A 1 91 ? -16.383 14.656 28.517 1.00 52.41 91 SER A C 1
ATOM 739 O O . SER A 1 91 ? -16.746 15.604 29.209 1.00 52.41 91 SER A O 1
ATOM 741 N N . GLY A 1 92 ? -17.189 13.614 28.287 1.00 50.09 92 GLY A N 1
ATOM 742 C CA . GLY A 1 92 ? -18.535 13.497 28.864 1.00 50.09 92 GLY A CA 1
ATOM 743 C C . GLY A 1 92 ? -18.547 13.038 30.325 1.00 50.09 92 GLY A C 1
ATOM 744 O O . GLY A 1 92 ? -19.461 13.381 31.068 1.00 50.09 92 GLY A O 1
ATOM 745 N N . THR A 1 93 ? -17.523 12.298 30.754 1.00 51.69 93 THR A N 1
ATOM 746 C CA . THR A 1 93 ? -17.459 11.742 32.116 1.00 51.69 93 THR A CA 1
ATOM 747 C C . THR A 1 93 ? -17.031 12.805 33.137 1.00 51.69 93 THR A C 1
ATOM 749 O O . THR A 1 93 ? -17.546 12.829 34.249 1.00 51.69 93 THR A O 1
ATOM 752 N N . HIS A 1 94 ? -16.181 13.755 32.732 1.00 50.31 94 HIS A N 1
ATOM 753 C CA . HIS A 1 94 ? -15.733 14.862 33.587 1.00 50.31 94 HIS A CA 1
ATOM 754 C C . HIS A 1 94 ? -16.808 15.929 33.858 1.00 50.31 94 HIS A C 1
ATOM 756 O O . HIS A 1 94 ? -16.751 16.608 34.877 1.00 50.31 94 HIS A O 1
ATOM 762 N N . LEU A 1 95 ? -17.792 16.089 32.965 1.00 52.34 95 LEU A N 1
ATOM 763 C CA . LEU A 1 95 ? -18.861 17.082 33.137 1.00 52.34 95 LEU A CA 1
ATOM 764 C C . LEU A 1 95 ? -19.951 16.621 34.113 1.00 52.34 95 LEU A C 1
ATOM 766 O O . LEU A 1 95 ? -20.625 17.456 34.711 1.00 52.34 95 LEU A O 1
ATOM 770 N N . ILE A 1 96 ? -20.132 15.311 34.285 1.00 53.97 96 ILE A N 1
ATOM 771 C CA . ILE A 1 96 ? -21.158 14.768 35.184 1.00 53.97 96 ILE A CA 1
ATOM 772 C C . ILE A 1 96 ? -20.669 14.818 36.640 1.00 53.97 96 ILE A C 1
ATOM 774 O O . ILE A 1 96 ? -21.433 15.216 37.510 1.00 53.97 96 ILE A O 1
ATOM 778 N N . ASP A 1 97 ? -19.387 14.540 36.886 1.00 48.97 97 ASP A N 1
ATOM 779 C CA . ASP A 1 97 ? -18.799 14.538 38.237 1.00 48.97 97 ASP A CA 1
ATOM 780 C C . ASP A 1 97 ? -18.717 15.954 38.847 1.00 48.97 97 ASP A C 1
ATOM 782 O O . ASP A 1 97 ? -19.069 16.183 39.998 1.00 48.97 97 ASP A O 1
ATOM 786 N N . SER A 1 98 ? -18.389 16.974 38.042 1.00 53.59 98 SER A N 1
ATOM 787 C CA . SER A 1 98 ? -18.383 18.374 38.510 1.00 53.59 98 SER A CA 1
ATOM 788 C C . SER A 1 98 ? -19.779 18.974 38.740 1.00 53.59 98 SER A C 1
ATOM 790 O O . SER A 1 98 ? -19.888 20.093 39.237 1.00 53.59 98 SER A O 1
ATOM 792 N N . SER A 1 99 ? -20.846 18.264 38.360 1.00 53.16 99 SER A N 1
ATOM 793 C CA . SER A 1 99 ? -22.229 18.719 38.545 1.00 53.16 99 SER A CA 1
ATOM 794 C C . SER A 1 99 ? -22.831 18.280 39.885 1.00 53.16 99 SER A C 1
ATOM 796 O O . SER A 1 99 ? -23.788 18.907 40.343 1.00 53.16 99 SER A O 1
ATOM 798 N N . GLU A 1 100 ? -22.306 17.221 40.512 1.00 54.38 100 GLU A N 1
ATOM 799 C CA . GLU A 1 100 ? -22.824 16.703 41.789 1.00 54.38 100 GLU A CA 1
ATOM 800 C C . GLU A 1 100 ? -22.206 17.394 43.016 1.00 54.38 100 GLU A C 1
ATOM 802 O O . GLU A 1 100 ? -22.910 17.587 44.007 1.00 54.38 100 GLU A O 1
ATOM 807 N N . ASP A 1 101 ? -20.975 17.907 42.926 1.00 54.72 101 ASP A N 1
ATOM 808 C CA . ASP A 1 101 ? -20.318 18.626 44.035 1.00 54.72 101 ASP A CA 1
ATOM 809 C C . ASP A 1 101 ? -20.774 20.092 44.207 1.00 54.72 101 ASP A C 1
ATOM 811 O O . ASP A 1 101 ? -20.448 20.752 45.192 1.00 54.72 101 ASP A O 1
ATOM 815 N N . GLY A 1 102 ? -21.567 20.629 43.274 1.00 53.28 102 GLY A N 1
ATOM 816 C CA . GLY A 1 102 ? -22.026 22.025 43.300 1.00 53.28 102 GLY A CA 1
ATOM 817 C C . GLY A 1 102 ? -23.353 22.275 44.025 1.00 53.28 102 GLY A C 1
ATOM 818 O O . GLY A 1 102 ? -23.869 23.390 43.951 1.00 53.28 102 GLY A O 1
ATOM 819 N N . LYS A 1 103 ? -23.958 21.260 44.663 1.00 50.34 103 LYS A N 1
ATOM 820 C CA . LYS A 1 103 ? -25.351 21.333 45.155 1.00 50.34 103 LYS A CA 1
ATOM 821 C C . LYS A 1 103 ? -25.539 21.176 46.665 1.00 50.34 103 LYS A C 1
ATOM 823 O O . LYS A 1 103 ? -26.670 20.993 47.114 1.00 50.34 103 LYS A O 1
ATOM 828 N N . SER A 1 104 ? -24.471 21.300 47.449 1.00 48.88 104 SER A N 1
ATOM 829 C CA . SER A 1 104 ? -24.565 21.460 48.901 1.00 48.88 104 SER A CA 1
ATOM 830 C C . SER A 1 104 ? -23.913 22.769 49.335 1.00 48.88 104 SER A C 1
ATOM 832 O O . SER A 1 104 ? -22.731 22.774 49.656 1.00 48.88 104 SER A O 1
ATOM 834 N N . HIS A 1 105 ? -24.665 23.869 49.317 1.00 43.41 105 HIS A N 1
ATOM 835 C CA . HIS A 1 105 ? -24.585 24.943 50.314 1.00 43.41 105 HIS A CA 1
ATOM 836 C C . HIS A 1 105 ? -25.735 25.934 50.138 1.00 43.41 105 HIS A C 1
ATOM 838 O O . HIS A 1 105 ? -26.039 26.293 48.979 1.00 43.41 105 HIS A O 1
#

pLDDT: mean 74.68, std 15.12, range [43.41, 92.81]

Foldseek 3Di:
DVVVVLVVLLVVLVVQLVVLVVVLVVLVVVVVVLVCLQPPQPPDPDPPDRDPDDPVNVVVSVVVNVVSVVSNVVSVVSNVVSVVVVVVVVVVVVVVVVVVVPPDD

Organism: NCBI:txid2726185